Protein AF-A0A9W6T9Z9-F1 (afdb_monomer)

Secondary structure (DSSP, 8-state):
---EEEE-SEEEEEEEEEEEESSEEEEEEEEEEEE-SEEEEEEEEEEEEESSEEEEEEESEEEEEEEEEEEEEEEEEEEEEEEEEEEEEEEE------

InterPro domains:
  IPR011049 Serralysin-like metalloprotease, C-terminal [SSF101967] (7-88)

Solvent-accessible surface area (backbone atoms only — not comparable to full-atom values): 4714 Å² total; per-residue (Å²): 122,76,66,52,76,50,77,45,63,69,51,74,51,78,40,51,29,40,35,40,39,41,39,34,44,36,41,40,29,34,30,39,38,37,45,26,42,32,41,38,42,39,26,66,50,34,28,40,41,37,31,46,35,42,34,40,38,33,23,41,35,38,40,38,31,38,30,43,36,40,40,37,35,45,33,37,36,41,36,66,74,48,79,47,80,49,66,49,66,68,45,82,43,77,64,83,83,131

pLDDT: mean 85.2, std 9.32, range [43.31, 94.44]

Radius of gyration: 12.45 Å; Cα contacts (8 Å, |Δi|>4): 316; chains: 1; bounding box: 2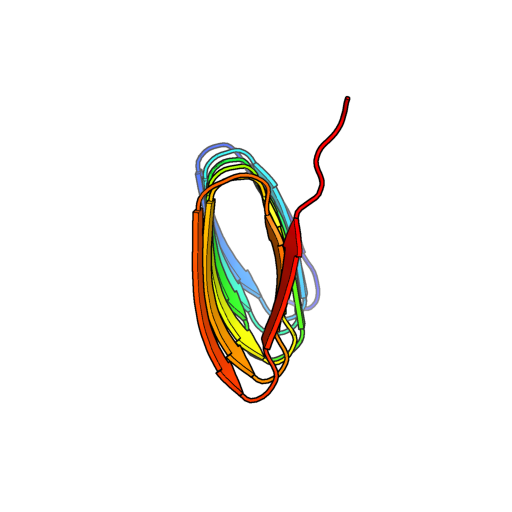8×22×40 Å

Foldseek 3Di:
DAEEEDEEQEEEEEYAHYEYEYAEYEYEYAAYEYHYQAYEYEHAHDYEYEHAHYEYEYENYEYEHAEYAYEYECYEYEYAHYYHYHYHNYYYDHDDDD

Organism: Ambrosiozyma monospora (NCBI:txid43982)

Structure (mmCIF, N/CA/C/O backbone):
data_AF-A0A9W6T9Z9-F1
#
_entry.id   AF-A0A9W6T9Z9-F1
#
loop_
_atom_site.group_PDB
_atom_site.id
_atom_site.type_symbol
_atom_site.label_atom_id
_atom_site.label_alt_id
_atom_site.label_comp_id
_ato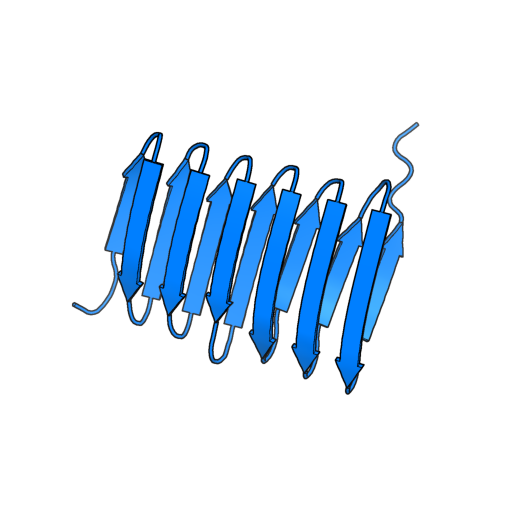m_site.label_asym_id
_atom_site.label_entity_id
_atom_site.label_seq_id
_atom_site.pdbx_PDB_ins_code
_atom_site.Cartn_x
_atom_site.Cartn_y
_atom_site.Cartn_z
_atom_site.occupancy
_atom_site.B_iso_or_equiv
_atom_site.auth_seq_id
_atom_site.auth_comp_id
_atom_site.auth_asym_id
_atom_site.auth_atom_id
_atom_site.pdbx_PDB_model_num
ATOM 1 N N . MET A 1 1 ? 7.477 -8.436 -16.850 1.00 53.03 1 MET A N 1
ATOM 2 C CA . MET A 1 1 ? 8.448 -7.780 -15.954 1.00 53.03 1 MET A CA 1
ATOM 3 C C . MET A 1 1 ? 8.165 -8.364 -14.588 1.00 53.03 1 MET A C 1
ATOM 5 O O . MET A 1 1 ? 7.019 -8.297 -14.173 1.00 53.03 1 MET A O 1
ATOM 9 N N . MET A 1 2 ? 9.077 -9.165 -14.035 1.00 68.62 2 MET A N 1
ATOM 10 C CA . MET A 1 2 ? 8.693 -10.116 -12.977 1.00 68.62 2 MET A CA 1
ATOM 11 C C . MET A 1 2 ? 8.964 -9.594 -11.563 1.00 68.62 2 MET A C 1
ATOM 13 O O . MET A 1 2 ? 8.285 -10.034 -10.643 1.00 68.62 2 MET A O 1
ATOM 17 N N . SER A 1 3 ? 9.903 -8.657 -11.418 1.00 81.62 3 SER A N 1
ATOM 18 C CA . SER A 1 3 ? 10.154 -7.875 -10.209 1.00 81.62 3 SER A CA 1
ATOM 19 C C . SER A 1 3 ? 10.823 -6.560 -10.591 1.00 81.62 3 SER A C 1
ATOM 21 O O . SER A 1 3 ? 11.679 -6.584 -11.481 1.00 81.62 3 SER A O 1
ATOM 23 N N . ASN A 1 4 ? 10.475 -5.466 -9.924 1.00 84.88 4 ASN A N 1
ATOM 24 C CA . ASN A 1 4 ? 11.118 -4.168 -10.102 1.00 84.88 4 ASN A CA 1
ATOM 25 C C . ASN A 1 4 ? 11.453 -3.540 -8.744 1.00 84.88 4 ASN A C 1
ATOM 27 O O . ASN A 1 4 ? 10.849 -3.899 -7.732 1.00 84.88 4 ASN A O 1
ATOM 31 N N . VAL A 1 5 ? 12.451 -2.656 -8.731 1.00 90.56 5 VAL A N 1
ATOM 32 C CA . VAL A 1 5 ? 12.773 -1.826 -7.566 1.00 90.56 5 VAL A CA 1
ATOM 33 C C . VAL A 1 5 ? 13.016 -0.409 -8.054 1.00 90.56 5 VAL A C 1
ATOM 35 O O . VAL A 1 5 ? 13.960 -0.193 -8.822 1.00 90.56 5 VAL A O 1
ATOM 38 N N . GLU A 1 6 ? 12.204 0.538 -7.598 1.00 88.19 6 GLU A N 1
ATOM 39 C CA . GLU A 1 6 ? 12.267 1.931 -8.040 1.00 88.19 6 GLU A CA 1
ATOM 40 C C . GLU A 1 6 ? 12.511 2.906 -6.884 1.00 88.19 6 GLU A C 1
ATOM 42 O O . GLU A 1 6 ? 12.230 2.637 -5.716 1.00 88.19 6 GLU A O 1
ATOM 47 N N . PHE A 1 7 ? 13.132 4.035 -7.236 1.00 92.88 7 PHE A N 1
ATOM 48 C CA . PHE A 1 7 ? 13.405 5.146 -6.333 1.00 92.88 7 PHE A CA 1
ATOM 49 C C . PHE A 1 7 ? 12.980 6.438 -7.018 1.00 92.88 7 PHE A C 1
ATOM 51 O O . PHE A 1 7 ? 13.502 6.771 -8.090 1.00 92.88 7 PHE A O 1
ATOM 58 N N . GLY A 1 8 ? 12.085 7.195 -6.393 1.00 91.44 8 GLY A N 1
ATOM 59 C CA . GLY A 1 8 ? 11.466 8.340 -7.048 1.00 91.44 8 GLY A CA 1
ATOM 60 C C . GLY A 1 8 ? 10.977 9.415 -6.091 1.00 91.44 8 GLY A C 1
ATOM 61 O O . GLY A 1 8 ? 10.917 9.246 -4.882 1.00 91.44 8 GLY A O 1
ATOM 62 N N . ILE A 1 9 ? 10.652 10.579 -6.651 1.00 93.12 9 ILE A N 1
ATOM 63 C CA . ILE A 1 9 ? 9.849 11.586 -5.938 1.00 93.12 9 ILE A CA 1
ATOM 64 C C . ILE A 1 9 ? 8.380 11.440 -6.327 1.00 93.12 9 ILE A C 1
ATOM 66 O O . ILE A 1 9 ? 7.511 11.605 -5.482 1.00 93.12 9 ILE A O 1
ATOM 70 N N . ASN A 1 10 ? 8.126 11.184 -7.611 1.00 94.25 10 ASN A N 1
ATOM 71 C CA . ASN A 1 10 ? 6.807 10.889 -8.142 1.00 94.25 10 ASN A CA 1
ATOM 72 C C . ASN A 1 10 ? 6.944 9.751 -9.140 1.00 94.25 10 ASN A C 1
ATOM 74 O O . ASN A 1 10 ? 7.756 9.858 -10.069 1.00 94.25 10 ASN A O 1
ATOM 78 N N . SER A 1 11 ? 6.126 8.732 -8.981 1.00 88.00 11 SER A N 1
ATOM 79 C CA . SER A 1 11 ? 6.174 7.522 -9.788 1.00 88.00 11 SER A CA 1
ATOM 80 C C . SER A 1 11 ? 4.777 6.971 -10.027 1.00 88.00 11 SER A C 1
ATOM 82 O O . SER A 1 11 ? 3.811 7.314 -9.342 1.00 88.00 11 SER A O 1
ATOM 84 N N . VAL A 1 12 ? 4.671 6.181 -11.092 1.00 90.06 12 VAL A N 1
ATOM 85 C CA . VAL A 1 12 ? 3.481 5.393 -11.391 1.00 90.06 12 VAL A CA 1
ATOM 86 C C . VAL A 1 12 ? 3.955 4.058 -11.930 1.00 90.06 12 VAL A C 1
ATOM 88 O O . VAL A 1 12 ? 4.556 4.021 -13.010 1.00 90.06 12 VAL A O 1
ATOM 91 N N . GLU A 1 13 ? 3.661 2.984 -11.211 1.00 84.69 13 GLU A N 1
ATOM 92 C CA . GLU A 1 13 ? 4.152 1.651 -11.539 1.00 84.69 13 GLU A CA 1
ATOM 93 C C . GLU A 1 13 ? 3.006 0.647 -11.772 1.00 84.69 13 GLU A C 1
ATOM 95 O O . GLU A 1 13 ? 1.877 0.792 -11.298 1.00 84.69 13 GLU A O 1
ATOM 100 N N . PHE A 1 14 ? 3.288 -0.339 -12.631 1.00 88.00 14 PHE A N 1
ATOM 101 C CA . PHE A 1 14 ? 2.408 -1.465 -12.923 1.00 88.00 14 PHE A CA 1
ATOM 102 C C . PHE A 1 14 ? 3.225 -2.756 -12.879 1.00 88.00 14 PHE A C 1
ATOM 104 O O . PHE A 1 14 ? 4.071 -2.994 -13.753 1.00 88.00 14 PHE A O 1
ATOM 111 N N . GLY A 1 15 ? 2.935 -3.633 -11.920 1.00 85.19 15 GLY A N 1
ATOM 112 C CA . GLY A 1 15 ? 3.810 -4.767 -11.639 1.00 85.19 15 GLY A CA 1
ATOM 113 C C . GLY A 1 15 ? 3.121 -5.988 -11.042 1.00 85.19 15 GLY A C 1
ATOM 114 O O . GLY A 1 15 ? 1.996 -5.957 -10.569 1.00 85.19 15 GLY A O 1
ATOM 115 N N . ILE A 1 16 ? 3.810 -7.131 -11.075 1.00 88.00 16 ILE A N 1
ATOM 116 C CA . ILE A 1 16 ? 3.396 -8.306 -10.283 1.00 88.00 16 ILE A CA 1
ATOM 117 C C . ILE A 1 16 ? 4.106 -8.304 -8.932 1.00 88.00 16 ILE A C 1
ATOM 119 O O . ILE A 1 16 ? 3.505 -8.699 -7.940 1.00 88.00 16 ILE A O 1
ATOM 123 N N . ASN A 1 17 ? 5.373 -7.889 -8.915 1.00 90.50 17 ASN A N 1
ATOM 124 C CA . ASN A 1 17 ? 6.183 -7.746 -7.716 1.00 90.50 17 ASN A CA 1
ATOM 125 C C . ASN A 1 17 ? 6.957 -6.428 -7.822 1.00 90.50 17 ASN A C 1
ATOM 127 O O . ASN A 1 17 ? 7.856 -6.338 -8.659 1.00 90.50 17 ASN A O 1
ATOM 131 N N . SER A 1 18 ? 6.639 -5.435 -7.009 1.00 89.00 18 SER A N 1
ATOM 132 C CA . SER A 1 18 ? 7.388 -4.175 -6.963 1.00 89.00 18 SER A CA 1
ATOM 133 C C . SER A 1 18 ? 7.861 -3.894 -5.544 1.00 89.00 18 SER A C 1
ATOM 135 O O . SER A 1 18 ? 7.303 -4.392 -4.560 1.00 89.00 18 SER A O 1
ATOM 137 N N . VAL A 1 19 ? 8.965 -3.160 -5.455 1.00 90.75 19 VAL A N 1
ATOM 138 C CA . VAL A 1 19 ? 9.404 -2.530 -4.217 1.00 90.75 19 VAL A CA 1
ATOM 139 C C . VAL A 1 19 ? 9.730 -1.089 -4.544 1.00 90.75 19 VAL A C 1
ATOM 141 O O . VAL A 1 19 ? 10.649 -0.838 -5.325 1.00 90.75 19 VAL A O 1
ATOM 144 N N . GLU A 1 20 ? 9.022 -0.162 -3.926 1.00 90.88 20 GLU A N 1
ATOM 145 C CA . GLU A 1 20 ? 9.168 1.248 -4.236 1.00 90.88 20 GLU A CA 1
ATOM 146 C C . GLU A 1 20 ? 9.595 2.068 -3.019 1.00 90.88 20 GLU A C 1
ATOM 148 O O . GLU A 1 20 ? 9.213 1.795 -1.877 1.00 90.88 20 GLU A O 1
ATOM 153 N N . PHE A 1 21 ? 10.457 3.051 -3.273 1.00 93.31 21 PHE A N 1
ATOM 154 C CA . PHE A 1 21 ? 10.922 4.006 -2.281 1.00 93.31 21 PHE A CA 1
ATOM 155 C C . PHE A 1 21 ? 10.765 5.426 -2.812 1.00 93.31 21 PHE A C 1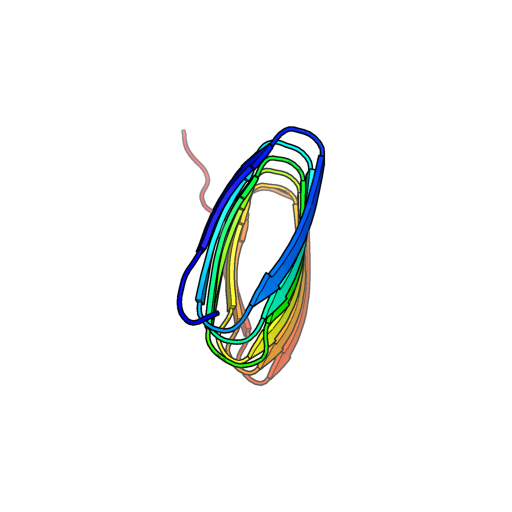
ATOM 157 O O . PHE A 1 21 ? 11.408 5.807 -3.801 1.00 93.31 21 PHE A O 1
ATOM 164 N N . GLY A 1 22 ? 10.031 6.260 -2.087 1.00 92.81 22 GLY A N 1
ATOM 165 C CA . GLY A 1 22 ? 9.764 7.588 -2.602 1.00 92.81 22 GLY A CA 1
ATOM 166 C C . GLY A 1 22 ? 9.014 8.531 -1.686 1.00 92.81 22 GLY A C 1
ATOM 167 O O . GLY A 1 22 ? 9.104 8.480 -0.457 1.00 92.81 22 GLY A O 1
ATOM 168 N N . ILE A 1 23 ? 8.368 9.501 -2.326 1.00 94.44 23 ILE A N 1
ATOM 169 C CA . ILE A 1 23 ? 7.544 10.505 -1.654 1.00 94.44 23 ILE A CA 1
ATOM 170 C C . ILE A 1 23 ? 6.093 10.335 -2.077 1.00 94.44 23 ILE A C 1
ATOM 172 O O . ILE A 1 23 ? 5.237 10.367 -1.198 1.00 94.44 23 ILE A O 1
ATOM 176 N N . ASN A 1 24 ? 5.825 10.235 -3.381 1.00 93.88 24 ASN A N 1
ATOM 177 C CA . ASN A 1 24 ? 4.492 9.961 -3.891 1.00 93.88 24 ASN A CA 1
ATOM 178 C C . ASN A 1 24 ? 4.528 8.869 -4.966 1.00 93.88 24 ASN A C 1
ATOM 180 O O . ASN A 1 24 ? 5.106 9.099 -6.034 1.00 93.88 24 ASN A O 1
ATOM 184 N N . SER A 1 25 ? 3.797 7.785 -4.749 1.00 91.06 25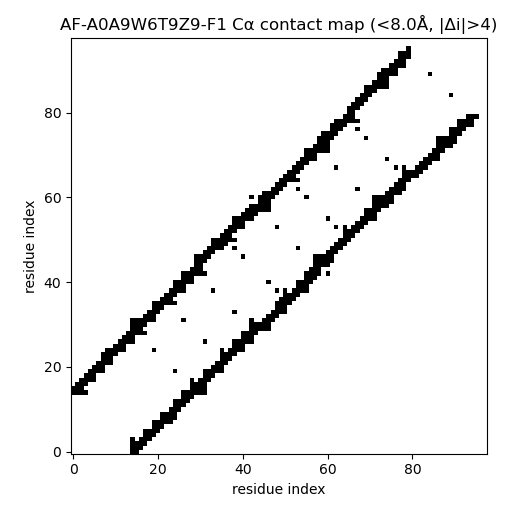 SER A N 1
ATOM 185 C CA . SER A 1 25 ? 3.591 6.731 -5.740 1.00 91.06 25 SER A CA 1
ATOM 186 C C . SER A 1 25 ? 2.111 6.544 -6.052 1.00 91.06 25 SER A C 1
ATOM 188 O O . SER A 1 25 ? 1.206 6.901 -5.285 1.00 91.06 25 SER A O 1
ATOM 190 N N . VAL A 1 26 ? 1.872 5.991 -7.239 1.00 90.69 26 VAL A N 1
ATOM 191 C CA . VAL A 1 26 ? 0.622 5.310 -7.561 1.00 90.69 26 VAL A CA 1
ATOM 192 C C . VAL A 1 26 ? 0.974 3.961 -8.165 1.00 90.69 26 VAL A C 1
ATOM 194 O O . VAL A 1 26 ? 1.542 3.903 -9.256 1.00 90.69 26 VAL A O 1
ATOM 197 N N . GLU A 1 27 ? 0.590 2.886 -7.501 1.00 88.44 27 GLU A N 1
ATOM 198 C CA . GLU A 1 27 ? 0.989 1.535 -7.884 1.00 88.44 27 GLU A CA 1
ATOM 199 C C . GLU A 1 27 ? -0.240 0.686 -8.221 1.00 88.44 27 GLU A C 1
ATOM 201 O O . GLU A 1 27 ? -1.292 0.747 -7.580 1.00 88.44 27 GLU A O 1
ATOM 206 N N . PHE A 1 28 ? -0.103 -0.140 -9.255 1.00 89.50 28 PHE A N 1
ATOM 207 C CA . PHE A 1 28 ? -1.091 -1.151 -9.612 1.00 89.50 28 PHE A CA 1
ATOM 208 C C . PHE A 1 28 ? -0.405 -2.508 -9.696 1.00 89.50 28 PHE A C 1
ATOM 210 O O . PHE A 1 28 ? 0.286 -2.806 -10.680 1.00 89.50 28 PHE A O 1
ATOM 217 N N . GLY A 1 29 ? -0.649 -3.374 -8.713 1.00 88.31 29 GLY A N 1
ATOM 218 C CA . GLY A 1 29 ? 0.068 -4.639 -8.671 1.00 88.31 29 GLY A CA 1
ATOM 219 C C . GLY A 1 29 ? -0.563 -5.772 -7.882 1.00 88.31 29 GLY A C 1
ATOM 220 O O . GLY A 1 29 ? -1.669 -5.687 -7.362 1.00 88.31 29 GLY A O 1
ATOM 221 N N . ILE A 1 30 ? 0.121 -6.918 -7.879 1.00 90.06 30 ILE A N 1
ATOM 222 C CA . ILE A 1 30 ? -0.337 -8.124 -7.168 1.00 90.06 30 ILE A CA 1
ATOM 223 C C . ILE A 1 30 ? 0.354 -8.240 -5.811 1.00 90.06 30 ILE A C 1
ATOM 225 O O . ILE A 1 30 ? -0.323 -8.490 -4.815 1.00 90.06 30 ILE A O 1
ATOM 229 N N . ASN A 1 31 ? 1.680 -8.076 -5.792 1.00 90.69 31 ASN A N 1
ATOM 230 C CA . ASN A 1 31 ? 2.484 -8.017 -4.582 1.00 90.69 31 ASN A CA 1
ATOM 231 C C . ASN A 1 31 ? 3.342 -6.752 -4.605 1.00 90.69 31 ASN A C 1
ATOM 233 O O . ASN A 1 31 ? 4.212 -6.638 -5.468 1.00 90.69 31 ASN A O 1
ATOM 237 N N . THR A 1 32 ? 3.133 -5.826 -3.681 1.00 90.31 32 THR A N 1
ATOM 238 C CA . THR A 1 32 ? 3.894 -4.568 -3.660 1.00 90.31 32 THR A CA 1
ATOM 239 C C . THR A 1 32 ? 4.366 -4.277 -2.243 1.00 90.31 32 THR A C 1
ATOM 241 O O . THR A 1 32 ? 3.760 -4.712 -1.255 1.00 90.31 32 THR A O 1
ATOM 244 N N . VAL A 1 33 ? 5.527 -3.636 -2.148 1.00 90.94 33 VAL A N 1
ATOM 245 C CA . VAL A 1 33 ? 6.071 -3.141 -0.885 1.00 90.94 33 VAL A CA 1
ATOM 246 C C . VAL A 1 33 ? 6.514 -1.706 -1.094 1.00 90.94 33 VAL A C 1
ATOM 248 O O . VAL A 1 33 ? 7.442 -1.462 -1.861 1.00 90.94 33 VAL A O 1
ATOM 251 N N . GLU A 1 34 ? 5.893 -0.776 -0.388 1.00 90.69 34 GLU A N 1
ATOM 252 C CA . GLU A 1 34 ? 6.069 0.651 -0.638 1.00 90.69 34 GLU A CA 1
ATOM 253 C C . GLU A 1 34 ? 6.554 1.366 0.621 1.00 90.69 34 GLU A C 1
ATOM 255 O O . GLU A 1 34 ? 6.033 1.174 1.722 1.00 90.69 34 GLU A O 1
ATOM 260 N N . PHE A 1 35 ? 7.600 2.172 0.456 1.00 92.69 35 PHE A N 1
ATOM 261 C CA . PHE A 1 35 ? 8.193 3.009 1.495 1.00 92.69 35 PHE A CA 1
ATOM 262 C C . PHE A 1 35 ? 8.150 4.461 1.027 1.00 92.69 35 PHE A C 1
ATOM 264 O O . PHE A 1 35 ? 9.107 4.997 0.460 1.00 92.69 35 PHE A O 1
ATOM 271 N N . GLU A 1 36 ? 7.012 5.087 1.267 1.00 91.94 36 GLU A N 1
ATOM 272 C CA . GLU A 1 36 ? 6.556 6.298 0.595 1.00 91.94 36 GLU A CA 1
ATOM 273 C C . GLU A 1 36 ? 6.060 7.307 1.633 1.00 91.94 36 GLU A C 1
ATOM 275 O O . GLU A 1 36 ? 5.736 6.958 2.764 1.00 91.94 36 GLU A O 1
ATOM 280 N N . VAL A 1 37 ? 5.989 8.595 1.299 1.00 94.06 37 VAL A N 1
ATOM 281 C CA . VAL A 1 37 ? 5.315 9.549 2.201 1.00 94.06 37 VAL A CA 1
ATOM 282 C C . VAL A 1 37 ? 3.808 9.493 1.980 1.00 94.06 37 VAL A C 1
ATOM 284 O O . VAL A 1 37 ? 3.050 9.499 2.955 1.00 94.06 37 VAL A O 1
ATOM 287 N N . ASN A 1 38 ? 3.395 9.459 0.715 1.00 93.06 38 ASN A N 1
ATOM 288 C CA . ASN A 1 38 ? 2.015 9.345 0.287 1.00 93.06 38 ASN A CA 1
ATOM 289 C C . ASN A 1 38 ? 1.893 8.240 -0.756 1.00 93.06 38 ASN A C 1
ATOM 291 O O . ASN A 1 38 ? 2.559 8.302 -1.785 1.00 93.06 38 ASN A O 1
ATOM 295 N N . THR A 1 39 ? 0.972 7.321 -0.532 1.00 91.50 39 THR A N 1
ATOM 296 C CA . THR A 1 39 ? 0.803 6.153 -1.388 1.00 91.50 39 THR A CA 1
ATOM 297 C C . THR A 1 39 ? -0.638 6.048 -1.841 1.00 91.50 39 THR A C 1
ATOM 299 O O . THR A 1 39 ? -1.560 6.297 -1.056 1.00 91.50 39 THR A O 1
ATOM 302 N N . VAL A 1 40 ? -0.838 5.703 -3.111 1.00 89.69 40 VAL A N 1
ATOM 303 C CA . VAL A 1 40 ? -2.123 5.177 -3.574 1.00 89.69 40 VAL A CA 1
ATOM 304 C C . VAL A 1 40 ? -1.881 3.860 -4.287 1.00 89.69 40 VAL A C 1
ATOM 306 O O . VAL 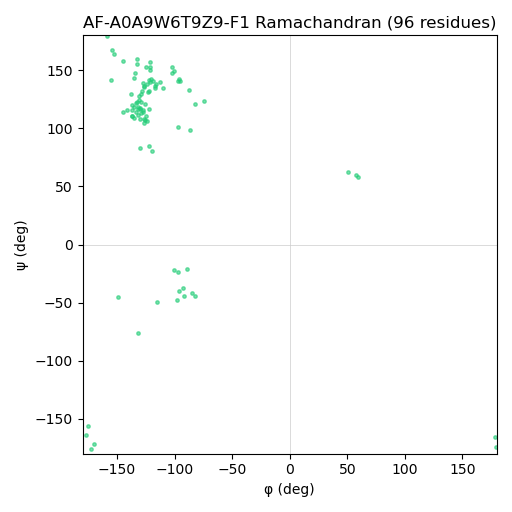A 1 40 ? -1.451 3.850 -5.444 1.00 89.69 40 VAL A O 1
ATOM 309 N N . GLY A 1 41 ? -2.204 2.770 -3.612 1.00 86.81 41 GLY A N 1
ATOM 310 C CA . GLY A 1 41 ? -2.058 1.437 -4.153 1.00 86.81 41 GLY A CA 1
ATOM 311 C 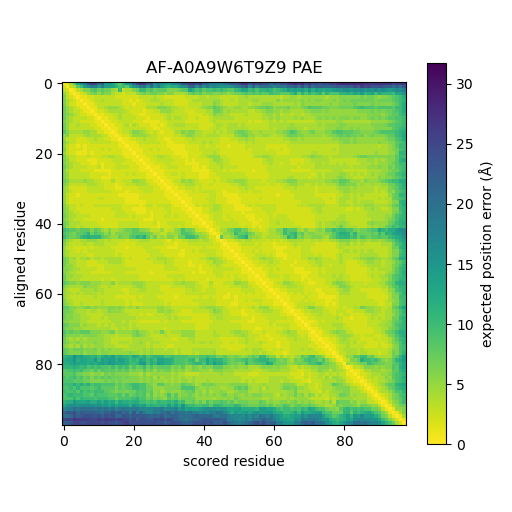C . GLY A 1 41 ? -3.385 0.845 -4.634 1.00 86.81 41 GLY A C 1
ATOM 312 O O . GLY A 1 41 ? -4.498 1.180 -4.202 1.00 86.81 41 GLY A O 1
ATOM 313 N N . PHE A 1 42 ? -3.255 -0.059 -5.598 1.00 87.38 42 PHE A N 1
ATOM 314 C CA . PHE A 1 42 ? -4.299 -0.994 -5.990 1.00 87.38 42 PHE A CA 1
ATOM 315 C C . PHE A 1 42 ? -3.695 -2.400 -6.033 1.00 87.38 42 PHE A C 1
ATOM 317 O O . PHE A 1 42 ? -3.285 -2.885 -7.098 1.00 87.38 42 PHE A O 1
ATOM 324 N N . GLY A 1 43 ? -3.625 -3.043 -4.868 1.00 79.75 43 GLY A N 1
ATOM 325 C CA . GLY A 1 43 ? -3.088 -4.384 -4.681 1.00 79.75 43 GLY A CA 1
ATOM 326 C C . GLY A 1 43 ? -4.119 -5.498 -4.879 1.00 79.75 43 GLY A C 1
ATOM 327 O O . GLY A 1 43 ? -5.216 -5.490 -4.335 1.00 79.75 43 GLY A O 1
ATOM 328 N N . MET A 1 44 ? -3.781 -6.544 -5.632 1.00 80.25 44 MET A N 1
ATOM 329 C CA . MET A 1 44 ? -4.699 -7.677 -5.827 1.00 80.25 44 MET A CA 1
ATOM 330 C C . MET A 1 44 ? -4.558 -8.787 -4.775 1.00 80.25 44 MET A C 1
ATOM 332 O O . MET A 1 44 ? -5.477 -9.604 -4.655 1.00 80.25 44 MET A O 1
ATOM 336 N N . MET A 1 45 ? -3.423 -8.889 -4.066 1.00 84.31 45 MET A N 1
ATOM 337 C CA . MET A 1 45 ? -3.169 -10.053 -3.208 1.00 84.31 45 MET A CA 1
ATOM 338 C C . MET A 1 45 ? -2.322 -9.833 -1.958 1.00 84.31 45 MET A C 1
ATOM 340 O O . MET A 1 45 ? -2.682 -10.438 -0.952 1.00 84.31 45 MET A O 1
ATOM 344 N N . ASN A 1 46 ? -1.193 -9.117 -2.017 1.00 87.81 46 ASN A N 1
ATOM 345 C CA . ASN A 1 46 ? -0.406 -8.782 -0.825 1.00 87.81 46 ASN A CA 1
ATOM 346 C C . ASN A 1 46 ? 0.220 -7.399 -0.981 1.00 87.81 46 ASN A C 1
ATOM 348 O O . ASN A 1 46 ? 1.126 -7.221 -1.795 1.00 87.81 46 ASN A O 1
ATOM 352 N N . THR A 1 47 ? -0.197 -6.456 -0.157 1.00 88.25 47 THR A N 1
ATOM 353 C CA . THR A 1 47 ? 0.321 -5.087 -0.202 1.00 88.25 47 THR A CA 1
ATOM 354 C C . THR A 1 47 ? 0.895 -4.749 1.159 1.00 88.25 47 THR A C 1
ATOM 356 O O . THR A 1 47 ? 0.273 -5.047 2.180 1.00 88.25 47 THR A O 1
ATOM 359 N N . VAL A 1 48 ? 2.102 -4.189 1.194 1.00 89.38 48 VAL A N 1
ATOM 360 C CA . VAL A 1 48 ? 2.691 -3.684 2.436 1.00 89.38 48 VAL A CA 1
ATOM 361 C C . VAL A 1 48 ? 3.134 -2.252 2.222 1.00 89.38 48 VAL A C 1
ATOM 363 O O . VAL A 1 48 ? 4.087 -2.011 1.486 1.00 89.38 48 VAL A O 1
ATOM 366 N N . GLU A 1 49 ? 2.491 -1.318 2.908 1.00 88.44 49 GLU A N 1
ATOM 367 C CA . GLU A 1 49 ? 2.801 0.100 2.774 1.00 88.44 49 GLU A CA 1
ATOM 368 C C . GLU A 1 49 ? 3.322 0.681 4.085 1.00 88.44 49 GLU A C 1
ATOM 370 O O . GLU A 1 49 ? 2.797 0.434 5.175 1.00 88.44 49 GLU A O 1
ATOM 375 N N . 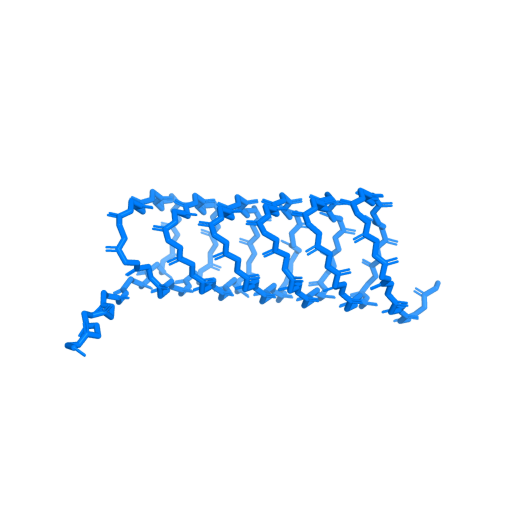PHE A 1 50 ? 4.367 1.490 3.965 1.00 89.62 50 PHE A N 1
ATOM 376 C CA . PHE A 1 50 ? 4.912 2.308 5.032 1.00 89.62 50 PHE A CA 1
ATOM 377 C C . PHE A 1 50 ? 4.884 3.760 4.581 1.00 89.62 50 PHE A C 1
ATOM 379 O O . PHE A 1 50 ? 5.609 4.120 3.653 1.00 89.62 50 PHE A O 1
ATOM 386 N N . GLY A 1 51 ? 4.118 4.601 5.273 1.00 88.69 51 GLY A N 1
ATOM 387 C CA . GLY A 1 51 ? 4.059 6.015 4.929 1.00 88.69 51 GLY A CA 1
ATOM 388 C C . GLY A 1 51 ? 3.289 6.895 5.891 1.00 88.69 51 GLY A C 1
ATOM 389 O O . GLY A 1 51 ? 2.866 6.472 6.959 1.00 88.69 51 GLY A O 1
ATOM 390 N N . LEU A 1 52 ? 3.155 8.179 5.560 1.00 91.12 52 LEU A N 1
ATOM 391 C CA . LEU A 1 52 ? 2.351 9.092 6.377 1.00 91.12 52 LEU A CA 1
ATOM 392 C C . LEU A 1 52 ? 0.879 9.024 5.991 1.00 91.12 52 LEU A C 1
ATOM 394 O O . LEU A 1 52 ? 0.034 9.048 6.888 1.00 91.12 52 LEU A O 1
ATOM 398 N N . ASN A 1 53 ? 0.594 8.969 4.690 1.00 90.94 53 ASN A N 1
ATOM 399 C CA . ASN A 1 53 ? -0.758 8.894 4.156 1.00 90.94 53 ASN A CA 1
ATOM 400 C C . ASN A 1 53 ? -0.852 7.757 3.139 1.00 90.94 53 ASN A C 1
ATOM 402 O O . ASN A 1 53 ? -0.203 7.824 2.099 1.00 90.94 53 ASN A O 1
ATOM 406 N N . THR A 1 54 ? -1.675 6.762 3.419 1.00 89.25 54 THR A N 1
ATOM 407 C CA . THR A 1 54 ? -1.863 5.589 2.560 1.00 89.25 54 THR A CA 1
ATOM 408 C C . THR A 1 54 ? -3.328 5.478 2.161 1.00 89.25 54 THR A C 1
ATOM 410 O O . THR A 1 54 ? -4.238 5.811 2.933 1.00 89.25 54 THR A O 1
ATOM 413 N N . VAL A 1 55 ? -3.559 5.111 0.904 1.00 89.25 55 VAL A N 1
ATOM 414 C CA . VAL A 1 55 ? -4.886 4.796 0.385 1.00 89.25 55 VAL A CA 1
ATOM 415 C C . VAL A 1 55 ? -4.766 3.529 -0.436 1.00 89.25 55 VAL A C 1
ATOM 417 O O . VAL A 1 55 ? -4.256 3.579 -1.553 1.00 89.25 55 VAL A O 1
ATOM 420 N N . GLU A 1 56 ? -5.306 2.436 0.080 1.00 88.12 56 GLU A N 1
ATOM 421 C CA . GLU A 1 56 ? -5.142 1.128 -0.537 1.00 88.12 56 GLU A CA 1
ATOM 422 C C . GLU A 1 56 ? -6.480 0.475 -0.877 1.00 88.12 56 GLU A C 1
ATOM 424 O O . GLU A 1 56 ? -7.477 0.524 -0.140 1.00 88.12 56 GLU A O 1
ATOM 429 N N . PHE A 1 57 ? -6.484 -0.186 -2.031 1.00 90.50 57 PHE A N 1
ATOM 430 C CA . PHE A 1 57 ? -7.592 -1.006 -2.496 1.00 90.50 57 PHE A CA 1
ATOM 431 C C . PHE A 1 57 ? -7.098 -2.414 -2.787 1.00 90.50 57 PHE A C 1
ATOM 433 O O . PHE A 1 57 ? -6.498 -2.643 -3.839 1.00 90.50 57 PHE A O 1
ATOM 440 N N . GLY A 1 58 ? -7.425 -3.381 -1.924 1.00 89.38 58 GLY A N 1
ATOM 441 C CA . GLY A 1 58 ? -6.881 -4.713 -2.141 1.00 89.38 58 GLY A CA 1
ATOM 442 C C . GLY A 1 58 ? -7.282 -5.854 -1.223 1.00 89.38 58 GLY A C 1
ATOM 443 O O . GLY A 1 58 ? -8.304 -5.847 -0.536 1.00 89.38 58 GLY A O 1
ATOM 444 N N . ILE A 1 59 ? -6.490 -6.920 -1.296 1.00 90.50 59 ILE A N 1
ATOM 445 C CA . ILE A 1 59 ? -6.634 -8.135 -0.489 1.00 90.50 59 ILE A CA 1
ATOM 446 C C . ILE A 1 59 ? -5.311 -8.355 0.244 1.00 90.50 59 ILE A C 1
ATOM 448 O O . ILE A 1 59 ? -4.261 -8.219 -0.371 1.00 90.50 59 ILE A O 1
ATOM 452 N N . ASN A 1 60 ? -5.375 -8.735 1.524 1.00 90.25 60 ASN A N 1
ATOM 453 C CA . ASN A 1 60 ? -4.231 -8.935 2.424 1.00 90.25 60 ASN A CA 1
ATOM 454 C C . ASN A 1 60 ? -3.271 -7.738 2.437 1.00 90.25 60 ASN A C 1
ATOM 456 O O . ASN A 1 60 ? -2.103 -7.841 2.055 1.00 90.25 60 ASN A O 1
ATOM 460 N N . THR A 1 61 ? -3.793 -6.604 2.875 1.00 88.44 61 THR A N 1
ATOM 461 C CA . THR A 1 61 ? -3.052 -5.352 2.974 1.00 88.44 61 THR A CA 1
ATOM 462 C C . THR A 1 61 ? -2.518 -5.200 4.394 1.00 88.44 61 THR A C 1
ATOM 464 O O . THR A 1 61 ? -3.164 -5.598 5.372 1.00 88.44 61 THR A O 1
ATOM 467 N N . VAL A 1 62 ? -1.294 -4.695 4.509 1.00 88.19 62 VAL A N 1
ATOM 468 C CA . VAL A 1 62 ? -0.698 -4.318 5.786 1.00 88.19 62 VAL A CA 1
ATOM 469 C C . VAL A 1 62 ? -0.161 -2.904 5.672 1.00 88.19 62 VAL A C 1
ATOM 471 O O . VAL A 1 62 ? 0.822 -2.673 4.970 1.00 88.19 62 VAL A O 1
ATOM 474 N N . GLU A 1 63 ? -0.760 -1.980 6.406 1.00 87.44 63 GLU A N 1
ATOM 475 C CA . GLU A 1 63 ? -0.363 -0.578 6.380 1.00 87.44 63 GLU A CA 1
ATOM 476 C C . GLU A 1 63 ? 0.257 -0.134 7.704 1.00 87.44 63 GLU A C 1
ATOM 478 O O . GLU A 1 63 ? -0.206 -0.468 8.799 1.00 87.44 63 GLU A O 1
ATOM 483 N N . PHE A 1 64 ? 1.309 0.670 7.594 1.00 87.38 64 PHE A N 1
ATOM 484 C CA . PHE A 1 64 ? 1.945 1.360 8.705 1.00 87.38 64 PHE A CA 1
ATOM 485 C C . PHE A 1 64 ? 1.991 2.851 8.399 1.00 87.38 64 PHE A C 1
ATOM 487 O O . PHE A 1 64 ? 2.779 3.289 7.555 1.00 87.38 64 PHE A O 1
ATOM 494 N N . GLY A 1 65 ? 1.207 3.647 9.126 1.00 84.50 65 GLY A N 1
ATOM 495 C CA . GLY A 1 65 ? 1.200 5.080 8.874 1.00 84.50 65 GLY A CA 1
ATOM 496 C C . GLY A 1 65 ? 0.469 5.961 9.868 1.00 84.50 65 GLY A C 1
ATOM 497 O O . GLY A 1 65 ? 0.103 5.557 10.968 1.00 84.50 65 GLY A O 1
ATOM 498 N N . MET A 1 66 ? 0.334 7.241 9.525 1.00 87.50 66 MET A N 1
ATOM 499 C CA . MET A 1 66 ? -0.393 8.197 10.368 1.00 87.50 66 MET A CA 1
ATOM 500 C C . MET A 1 66 ? -1.865 8.289 9.979 1.00 87.50 66 MET A C 1
ATOM 502 O O . MET A 1 66 ? -2.718 8.336 10.872 1.00 87.50 66 MET A O 1
ATOM 506 N N . ASN A 1 67 ? -2.138 8.350 8.675 1.00 87.00 67 ASN A N 1
ATOM 507 C CA . ASN A 1 67 ? -3.479 8.389 8.116 1.00 87.00 67 ASN A CA 1
ATOM 508 C C . ASN A 1 67 ? -3.620 7.329 7.029 1.00 87.00 67 ASN A C 1
ATOM 510 O O . ASN A 1 67 ? -2.817 7.296 6.102 1.00 87.00 67 ASN A O 1
ATOM 514 N N . THR A 1 68 ? -4.665 6.530 7.123 1.00 86.12 68 THR A N 1
ATOM 515 C CA . THR A 1 68 ? -4.876 5.354 6.278 1.00 86.12 68 THR A CA 1
ATOM 516 C C . THR A 1 68 ? -6.324 5.322 5.804 1.00 86.12 68 THR A C 1
ATOM 518 O O . THR A 1 68 ? -7.265 5.715 6.517 1.00 86.12 68 THR A O 1
ATOM 521 N N . VAL A 1 69 ? -6.517 4.880 4.569 1.00 86.75 69 VAL A N 1
ATOM 522 C CA . VAL A 1 69 ? -7.841 4.597 4.027 1.00 86.75 69 VAL A CA 1
ATOM 523 C C . VAL A 1 69 ? -7.773 3.291 3.258 1.00 86.75 69 VAL A C 1
ATOM 525 O O . VAL A 1 69 ? -7.221 3.249 2.166 1.00 86.75 69 VAL A O 1
ATOM 528 N N . GLU A 1 70 ? -8.415 2.255 3.780 1.00 85.69 70 GLU A N 1
ATOM 529 C CA . GLU A 1 70 ? -8.391 0.929 3.171 1.00 85.69 70 GLU A CA 1
ATOM 530 C C . GLU A 1 70 ? -9.771 0.476 2.702 1.00 85.69 70 GLU A C 1
ATOM 532 O O . GLU A 1 70 ? -10.784 0.578 3.408 1.00 85.69 70 GLU A O 1
ATOM 537 N N . PHE A 1 71 ? -9.789 -0.122 1.514 1.00 87.88 71 PHE A N 1
ATOM 538 C CA . PHE A 1 71 ? -10.942 -0.822 0.964 1.00 87.88 71 PHE A CA 1
ATOM 539 C C . PHE A 1 71 ? -10.539 -2.235 0.552 1.00 87.88 71 PHE A C 1
ATOM 541 O O . PHE A 1 71 ? -9.862 -2.421 -0.460 1.00 87.88 71 PHE A O 1
ATOM 548 N N . GLY A 1 72 ? -10.980 -3.258 1.287 1.00 87.94 72 GLY A N 1
ATOM 549 C CA . GLY A 1 72 ? -10.429 -4.583 1.024 1.00 87.94 72 GLY A CA 1
ATOM 550 C C . GLY A 1 72 ? -10.895 -5.753 1.873 1.00 87.94 72 GLY A C 1
ATOM 551 O O . GLY A 1 72 ? -11.917 -5.723 2.559 1.00 87.94 72 GLY A O 1
ATOM 552 N N . VAL A 1 73 ? -10.143 -6.845 1.778 1.00 89.81 73 VAL A N 1
ATOM 553 C CA . VAL A 1 73 ? -10.350 -8.064 2.569 1.00 89.81 73 VAL A CA 1
ATOM 554 C C . VAL A 1 73 ? -9.051 -8.431 3.272 1.00 89.81 73 VAL A C 1
ATOM 556 O O . VAL A 1 73 ? -8.010 -8.484 2.623 1.00 89.81 73 VAL A O 1
ATOM 559 N N . ASN A 1 74 ? -9.137 -8.781 4.558 1.00 88.62 74 ASN A N 1
ATOM 560 C CA . ASN A 1 74 ? -7.999 -9.120 5.418 1.00 88.62 74 ASN A CA 1
ATOM 561 C C . ASN A 1 74 ? -6.995 -7.971 5.524 1.00 88.62 74 ASN A C 1
ATOM 563 O O . ASN A 1 74 ? -5.834 -8.132 5.163 1.00 88.62 74 ASN A O 1
ATOM 567 N N . THR A 1 75 ? -7.456 -6.819 5.988 1.00 85.12 75 THR A N 1
ATOM 568 C CA . THR A 1 75 ? -6.595 -5.649 6.122 1.00 85.12 75 THR A CA 1
ATOM 569 C C . THR A 1 75 ? -6.083 -5.526 7.553 1.00 85.12 75 THR A C 1
ATOM 571 O O . THR A 1 75 ? -6.787 -5.877 8.511 1.00 85.12 75 THR A O 1
ATOM 574 N N . VAL A 1 76 ? -4.821 -5.135 7.707 1.00 85.00 76 VAL A N 1
ATOM 575 C CA . VAL A 1 76 ? -4.194 -4.943 9.014 1.00 85.00 76 VAL A CA 1
ATOM 576 C C . VAL A 1 76 ? -3.499 -3.604 9.035 1.00 85.00 76 VAL A C 1
ATOM 578 O O . VAL A 1 76 ? -2.579 -3.362 8.261 1.00 85.00 76 VAL A O 1
ATOM 581 N N . GLU A 1 77 ? -3.864 -2.783 10.002 1.00 82.50 77 GLU A N 1
ATOM 582 C CA . GLU A 1 77 ? -3.407 -1.412 10.021 1.00 82.50 77 GLU A CA 1
ATOM 583 C C . GLU A 1 77 ? -2.752 -1.030 11.347 1.00 82.50 77 GLU A C 1
ATOM 585 O O . GLU A 1 77 ? -3.240 -1.334 12.445 1.00 82.50 77 GLU A O 1
ATOM 590 N N . PHE A 1 78 ? -1.630 -0.326 11.236 1.00 82.69 78 PHE A N 1
ATOM 591 C CA . PHE A 1 78 ? -0.872 0.229 12.346 1.00 82.69 78 PHE A CA 1
ATOM 592 C C . PHE A 1 78 ? -0.802 1.752 12.211 1.00 82.69 78 PHE A C 1
ATOM 594 O O . PHE A 1 78 ? 0.200 2.317 11.767 1.00 82.69 78 PHE A O 1
ATOM 601 N N . GLY A 1 79 ? -1.896 2.393 12.623 1.00 71.69 79 GLY A N 1
ATOM 602 C CA . GLY A 1 79 ? -2.135 3.830 12.544 1.00 71.69 79 GLY A CA 1
ATOM 603 C C . GLY A 1 79 ? -1.902 4.586 13.854 1.00 71.69 79 GLY A C 1
ATOM 604 O O . GLY A 1 79 ? -2.157 4.065 14.942 1.00 71.69 79 GLY A O 1
ATOM 605 N N . MET A 1 80 ? -1.480 5.855 13.787 1.00 69.44 80 MET A N 1
ATOM 606 C CA . MET A 1 80 ? -1.437 6.738 14.974 1.00 69.44 80 MET A CA 1
ATOM 607 C C . MET A 1 80 ? -2.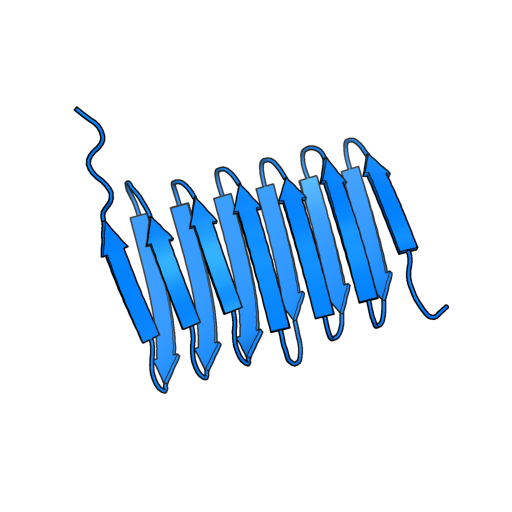607 7.724 15.076 1.00 69.44 80 MET A C 1
ATOM 609 O O . MET A 1 80 ? -2.858 8.225 16.175 1.00 69.44 80 MET A O 1
ATOM 613 N N . MET A 1 81 ? -3.290 8.052 13.971 1.00 77.38 81 MET A N 1
ATOM 614 C CA . MET A 1 81 ? -4.189 9.212 13.936 1.00 77.38 81 MET A CA 1
ATOM 615 C C . MET A 1 81 ? -5.570 8.935 13.337 1.00 77.38 81 MET A C 1
ATOM 617 O O . MET A 1 81 ? -6.537 8.872 14.096 1.00 77.38 81 MET A O 1
ATOM 621 N N . ASN A 1 82 ? -5.684 8.826 12.010 1.00 79.56 82 ASN A N 1
ATOM 622 C CA . ASN A 1 82 ? -6.977 8.741 11.330 1.00 79.56 82 ASN A CA 1
ATOM 623 C C . ASN A 1 82 ? -7.026 7.506 10.446 1.00 79.56 82 ASN A C 1
ATOM 625 O O . ASN A 1 82 ? -6.238 7.395 9.516 1.00 79.56 82 ASN A O 1
ATOM 629 N N . THR A 1 83 ? -7.993 6.641 10.714 1.00 79.00 83 THR A N 1
ATOM 630 C CA . THR A 1 83 ? -8.139 5.368 10.021 1.00 79.00 83 THR A CA 1
ATOM 631 C C . THR A 1 83 ? -9.561 5.226 9.507 1.00 79.00 83 THR A C 1
ATOM 633 O O . THR A 1 83 ? -10.535 5.514 10.217 1.00 79.00 83 THR A O 1
ATOM 636 N N . VAL A 1 84 ? -9.693 4.849 8.239 1.00 82.38 84 VAL A N 1
ATOM 637 C CA . VAL A 1 84 ? -10.985 4.568 7.609 1.00 82.38 84 VAL A CA 1
ATOM 638 C C . VAL A 1 84 ? -10.879 3.244 6.876 1.00 82.38 84 VAL A C 1
ATOM 640 O O . VAL A 1 84 ? -10.231 3.155 5.843 1.00 82.38 84 VAL A O 1
ATOM 643 N N . GLU A 1 85 ? -11.579 2.234 7.376 1.00 82.12 85 GLU A N 1
ATOM 644 C CA . GLU A 1 85 ? -11.561 0.895 6.796 1.00 82.12 85 GLU A CA 1
ATOM 645 C C . GLU A 1 85 ? -12.953 0.500 6.295 1.00 82.12 85 GLU A C 1
ATOM 647 O O . GLU A 1 85 ? -13.964 0.638 6.997 1.00 82.12 85 GLU A O 1
ATOM 652 N N . PHE A 1 86 ? -13.005 -0.056 5.088 1.00 83.44 86 PHE A N 1
ATOM 653 C CA . PHE A 1 86 ? -14.194 -0.679 4.519 1.00 83.44 86 PHE A CA 1
ATOM 654 C C . PHE A 1 86 ? -13.846 -2.062 3.985 1.00 83.44 86 PHE A C 1
ATOM 656 O O . PHE A 1 86 ? -13.225 -2.206 2.934 1.00 83.44 86 PHE A O 1
ATOM 663 N N . GLY A 1 87 ? -14.295 -3.106 4.676 1.00 85.12 87 GLY A N 1
ATOM 664 C CA . GLY A 1 87 ? -13.873 -4.440 4.290 1.00 85.12 87 GLY A CA 1
ATOM 665 C C . GLY A 1 87 ? -14.403 -5.578 5.136 1.00 85.12 87 GLY A C 1
ATOM 666 O O . GLY A 1 87 ? -15.238 -5.404 6.024 1.00 85.12 87 GLY A O 1
ATOM 667 N N . ILE A 1 88 ? -13.903 -6.772 4.831 1.00 86.12 88 ILE A N 1
ATOM 668 C CA . ILE A 1 88 ? -14.132 -7.987 5.618 1.00 86.12 88 ILE A CA 1
ATOM 669 C C . ILE A 1 88 ? -12.810 -8.358 6.292 1.00 86.12 88 ILE A C 1
ATOM 671 O O . ILE A 1 88 ? -11.783 -8.395 5.623 1.00 86.12 88 ILE A O 1
ATOM 675 N N . ASN A 1 89 ? -12.855 -8.700 7.584 1.00 87.25 89 ASN A N 1
ATOM 676 C CA . ASN A 1 89 ? -11.681 -9.027 8.405 1.00 87.25 89 ASN A CA 1
ATOM 677 C C . ASN A 1 89 ? -10.650 -7.895 8.443 1.00 87.25 89 ASN A C 1
ATOM 679 O O . ASN A 1 89 ? -9.509 -8.085 8.036 1.00 87.25 89 ASN A O 1
ATOM 683 N N . THR A 1 90 ? -11.055 -6.728 8.925 1.00 80.56 90 THR A N 1
ATOM 684 C CA . THR A 1 90 ? -10.129 -5.622 9.152 1.00 80.56 90 THR A CA 1
ATOM 685 C C . THR A 1 90 ? -9.688 -5.610 10.616 1.00 80.56 90 THR A C 1
ATOM 68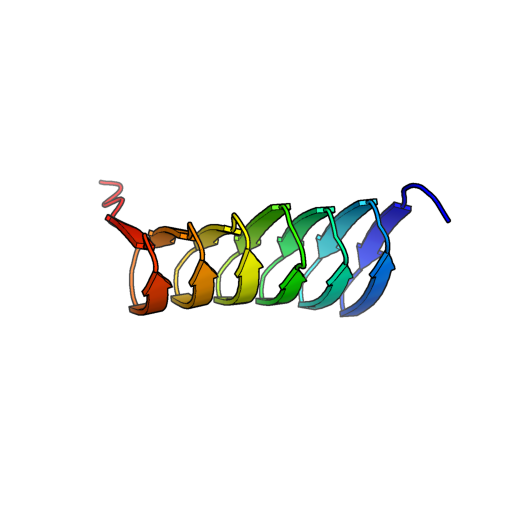7 O O . THR A 1 90 ? -10.452 -5.994 11.516 1.00 80.56 90 THR A O 1
ATOM 690 N N . VAL A 1 91 ? -8.423 -5.277 10.857 1.00 82.75 91 VAL A N 1
ATOM 691 C CA . VAL A 1 91 ? -7.828 -5.225 12.194 1.00 82.75 91 VAL A CA 1
ATOM 692 C C . VAL A 1 91 ? -6.975 -3.972 12.307 1.00 82.75 91 VAL A C 1
ATOM 694 O O . VAL A 1 91 ? -5.916 -3.898 11.698 1.00 82.75 91 VAL A O 1
ATOM 697 N N . TRP A 1 92 ? -7.364 -3.054 13.189 1.00 76.94 92 TRP A N 1
ATOM 698 C CA . TRP A 1 92 ? -6.561 -1.873 13.497 1.00 76.94 92 TRP A CA 1
ATOM 699 C C . TRP A 1 92 ? -5.804 -2.014 14.824 1.00 76.94 92 TRP A C 1
ATOM 701 O O . TRP A 1 92 ? -6.294 -2.591 15.805 1.00 76.94 92 TRP A O 1
ATOM 711 N N . SER A 1 93 ? -4.621 -1.409 14.895 1.00 75.94 93 SER A N 1
ATOM 712 C CA . SER A 1 93 ? -3.830 -1.272 16.117 1.00 75.94 93 SER A CA 1
ATOM 713 C C . SER A 1 93 ? -3.228 0.127 16.233 1.00 75.94 93 SER A C 1
ATOM 715 O O . SER A 1 93 ? -2.382 0.520 15.440 1.00 75.94 93 SER A O 1
ATOM 717 N N . ILE A 1 94 ? -3.569 0.842 17.308 1.00 68.88 94 ILE A N 1
ATOM 718 C CA . ILE A 1 94 ? -2.957 2.136 17.631 1.00 68.88 94 ILE A CA 1
ATOM 719 C C . ILE A 1 94 ? -1.613 1.926 18.345 1.00 68.88 94 ILE A C 1
ATOM 721 O O . ILE A 1 94 ? -1.558 1.333 19.427 1.00 68.88 94 ILE A O 1
ATOM 725 N N . GLN A 1 95 ? -0.524 2.449 17.774 1.00 63.31 95 GLN A N 1
ATOM 726 C CA . GLN A 1 95 ? 0.778 2.543 18.449 1.00 63.31 95 GLN A CA 1
ATOM 727 C C . GLN A 1 95 ? 0.969 3.941 19.048 1.00 63.31 95 GLN A C 1
ATOM 729 O O . GLN A 1 95 ? 1.319 4.886 18.353 1.00 63.31 95 GLN A O 1
ATOM 734 N N . ILE A 1 96 ? 0.767 4.083 20.361 1.00 50.53 96 ILE A N 1
ATOM 735 C CA . ILE A 1 96 ? 1.178 5.293 21.090 1.00 50.53 96 ILE A CA 1
ATOM 736 C C . ILE A 1 96 ? 2.638 5.097 21.508 1.00 50.53 96 ILE A C 1
ATOM 738 O O . ILE A 1 96 ? 2.917 4.424 22.499 1.00 50.53 96 ILE A O 1
ATOM 742 N N . SER A 1 97 ? 3.570 5.665 20.746 1.00 53.50 97 SER A N 1
ATOM 743 C CA . SER A 1 97 ? 4.963 5.796 21.184 1.00 53.50 97 SER A CA 1
ATOM 744 C C . SER A 1 97 ? 5.053 6.913 22.233 1.00 53.50 97 SER A C 1
ATOM 746 O O . SER A 1 97 ? 4.615 8.032 21.965 1.00 53.50 97 SER A O 1
ATOM 748 N N . TYR A 1 98 ? 5.565 6.591 23.428 1.00 43.31 98 TYR A N 1
ATOM 749 C CA . TYR A 1 98 ? 5.857 7.552 24.505 1.00 43.31 98 TYR A CA 1
ATOM 750 C C . TYR A 1 98 ? 7.111 8.381 24.222 1.00 43.31 98 TYR A C 1
ATOM 752 O O . TYR A 1 98 ? 8.065 7.817 23.639 1.00 43.31 98 TYR A O 1
#

Mean predicted aligned error: 5.09 Å

Sequence (98 aa):
MMSNVEFGINSVEFGINSVEFGINSVEFGINTVEFEVNTVGFGMMNTVEFGLNTVEFGINTVEFGMNTVEFGVNTVEFGMMNTVEFGINTVWSIQISY